Protein AF-A0A7X9HQD5-F1 (afdb_monomer)

Nearest PDB structures (foldseek):
  5nwt-assembly1_M  TM=5.801E-01  e=4.445E-01  Klebsiella pneumoniae subsp. rhinoscleromatis SB3432
  8f1j-assembly1_M  TM=5.652E-01  e=6.454E-01  Escherichia coli
  2k9m-a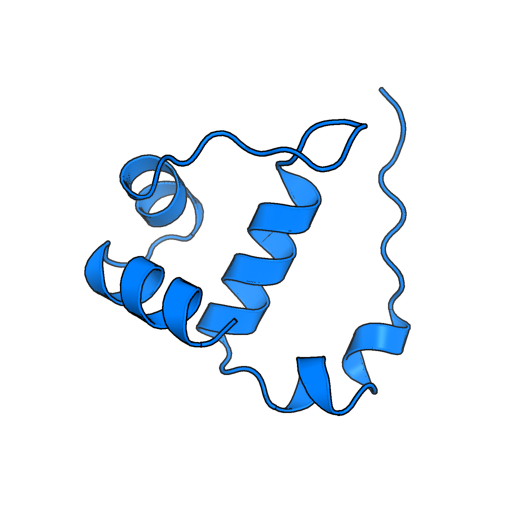ssembly1_A  TM=6.003E-01  e=2.238E+00  Aquifex aeolicus
  7y8r-assembly1_N  TM=5.030E-01  e=5.021E+00  Homo sapiens
  1xds-assembly1_A  TM=4.142E-01  e=8.256E+00  Streptomyces purpurascens

Radius of gyration: 12.29 Å; Cα contacts (8 Å, |Δi|>4): 41; chains: 1; bounding box: 27×27×25 Å

pLDDT: mean 92.01, std 5.65, range [55.5, 95.75]

Solvent-accessible surface area (backbone atoms only — not comparable to full-atom values): 4140 Å² total; per-residue (Å²): 136,83,84,85,83,78,75,72,67,48,69,75,36,67,77,56,56,72,44,52,74,64,31,48,51,49,51,53,50,52,68,70,67,29,50,98,89,66,53,63,85,92,48,63,69,57,51,16,61,77,73,71,49,55,56,69,56,50,57,52,27,64,74,73,105

Foldseek 3Di:
DDDQDDDPCCCVDPLLVPADPLLNVLVVVQSVQADPVSDDDDDLPVSCVVSVHDSVSSVVSVVSD

Mean predicted aligned error: 3.44 Å

Secondary str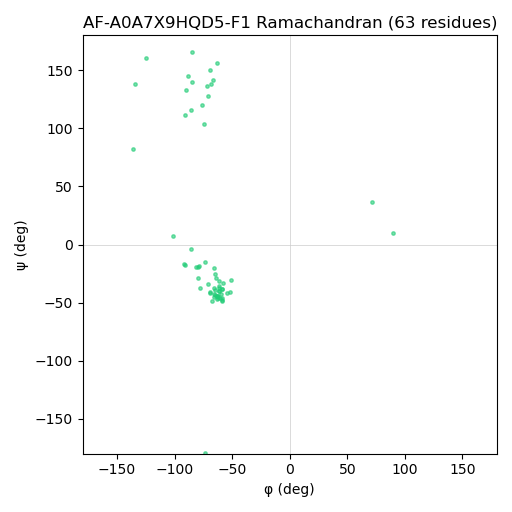ucture (DSSP, 8-sta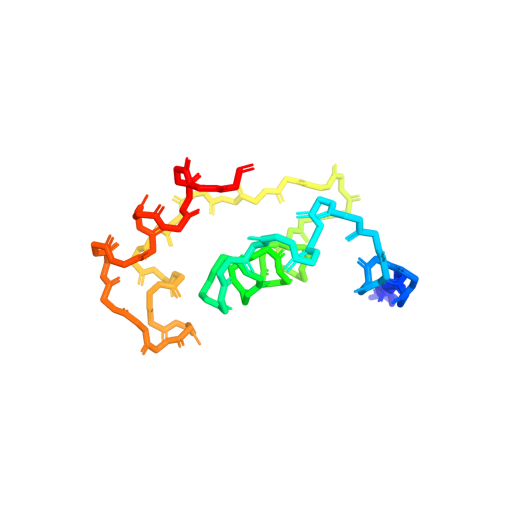te):
-------SGGGTSHHHHTS-HHHHHHHHHHHHHS-TTS-----HHHHHHHHT--HHHHHHHHHH-

Sequence (65 aa):
MAYRFTNTDKWADSWFANLKPIEKLLFIYLYENCDIAGFIEINLKRWAVDIGAELKTIEGALKGL

Structure (mmCIF, N/CA/C/O backbone):
data_AF-A0A7X9HQD5-F1
#
_entry.id   AF-A0A7X9HQD5-F1
#
loop_
_atom_site.group_PDB
_atom_site.id
_atom_site.type_symbol
_atom_site.label_atom_id
_atom_site.label_alt_id
_atom_site.label_comp_id
_atom_site.label_asym_id
_atom_site.label_entity_id
_atom_site.label_seq_id
_atom_site.pdbx_PDB_ins_code
_atom_site.Cartn_x
_atom_site.Cartn_y
_atom_site.Cartn_z
_atom_site.occupancy
_atom_site.B_iso_or_equiv
_atom_site.auth_seq_id
_atom_site.auth_comp_id
_atom_site.auth_asym_id
_atom_site.auth_atom_id
_atom_site.pdbx_PDB_model_num
ATOM 1 N N . MET A 1 1 ? 15.731 14.604 -9.322 1.00 55.50 1 MET A N 1
ATOM 2 C CA . MET A 1 1 ? 14.555 13.713 -9.250 1.00 55.50 1 MET A CA 1
ATOM 3 C C . MET A 1 1 ? 14.820 12.488 -10.103 1.00 55.50 1 MET A C 1
ATOM 5 O O . MET A 1 1 ? 15.023 12.650 -11.298 1.00 55.50 1 MET A O 1
ATOM 9 N N . ALA A 1 2 ? 14.861 11.298 -9.506 1.00 79.50 2 ALA A N 1
ATOM 10 C CA . ALA A 1 2 ? 14.808 10.054 -10.270 1.00 79.50 2 ALA A CA 1
ATOM 11 C C . ALA A 1 2 ? 13.337 9.701 -10.529 1.00 79.50 2 ALA A C 1
ATOM 13 O O . ALA A 1 2 ? 12.502 9.890 -9.643 1.00 79.50 2 ALA A O 1
ATOM 14 N N . TYR A 1 3 ? 13.017 9.216 -11.728 1.00 83.06 3 TYR A N 1
ATOM 15 C CA . TYR A 1 3 ? 11.699 8.645 -11.996 1.00 83.06 3 TYR A CA 1
ATOM 16 C C . TYR A 1 3 ? 11.585 7.293 -11.292 1.00 83.06 3 TYR A C 1
ATOM 18 O O . TYR A 1 3 ? 12.518 6.490 -11.321 1.00 83.06 3 TYR A O 1
ATOM 26 N N . ARG A 1 4 ? 10.440 7.047 -10.657 1.00 84.19 4 ARG A N 1
ATOM 27 C CA . ARG A 1 4 ? 10.150 5.777 -9.995 1.00 84.19 4 ARG A CA 1
ATOM 28 C C . ARG A 1 4 ? 9.461 4.858 -11.009 1.00 84.19 4 ARG A C 1
ATOM 30 O O . ARG A 1 4 ? 8.355 5.143 -11.456 1.00 84.19 4 ARG A O 1
ATOM 37 N N . PHE A 1 5 ? 10.142 3.791 -11.422 1.00 87.69 5 PHE A N 1
ATOM 38 C CA . PHE A 1 5 ? 9.619 2.843 -12.410 1.00 87.69 5 PHE A CA 1
ATOM 39 C C . PHE A 1 5 ? 8.764 1.781 -11.734 1.00 87.69 5 PHE A C 1
ATOM 41 O O . PHE A 1 5 ? 9.288 0.972 -10.971 1.00 87.69 5 PHE A O 1
ATOM 48 N N . THR A 1 6 ? 7.468 1.742 -12.042 1.00 89.19 6 THR A N 1
ATOM 49 C CA . THR A 1 6 ? 6.577 0.712 -11.503 1.00 89.19 6 THR A CA 1
ATOM 50 C C . THR A 1 6 ? 6.528 -0.501 -12.428 1.00 89.19 6 THR A C 1
ATOM 52 O O . THR A 1 6 ? 6.335 -0.355 -13.634 1.00 89.19 6 THR A O 1
ATOM 55 N N . ASN A 1 7 ? 6.658 -1.707 -11.872 1.00 90.50 7 ASN A N 1
ATOM 56 C CA . ASN A 1 7 ? 6.388 -2.923 -12.634 1.00 90.50 7 ASN A CA 1
ATOM 57 C C . ASN A 1 7 ? 4.867 -3.102 -12.769 1.00 90.50 7 ASN A C 1
ATOM 59 O O . ASN A 1 7 ? 4.163 -3.168 -11.758 1.00 90.50 7 ASN A O 1
ATOM 63 N N . THR A 1 8 ? 4.340 -3.141 -13.992 1.00 92.50 8 THR A N 1
ATOM 64 C CA . THR A 1 8 ? 2.911 -3.362 -14.261 1.00 92.50 8 THR A CA 1
ATOM 65 C C . THR A 1 8 ? 2.499 -4.826 -14.159 1.00 92.50 8 THR A C 1
ATOM 67 O O . THR A 1 8 ? 1.324 -5.093 -13.924 1.00 92.50 8 THR A O 1
ATOM 70 N N . ASP A 1 9 ? 3.438 -5.767 -14.230 1.00 94.75 9 ASP A N 1
ATOM 71 C CA . ASP A 1 9 ? 3.141 -7.202 -14.152 1.00 94.75 9 ASP A CA 1
ATOM 72 C C . ASP A 1 9 ? 2.595 -7.605 -12.778 1.00 94.75 9 ASP A C 1
ATOM 74 O O . ASP A 1 9 ? 1.846 -8.574 -12.675 1.00 94.75 9 ASP A O 1
ATOM 78 N N . LYS A 1 10 ? 2.842 -6.786 -11.740 1.00 93.12 10 LYS A N 1
ATOM 79 C CA . LYS A 1 10 ? 2.262 -6.970 -10.401 1.00 93.12 10 LYS A CA 1
ATOM 80 C C . LYS A 1 10 ? 0.745 -7.142 -10.431 1.00 93.12 10 LYS A C 1
ATOM 82 O O . LYS A 1 10 ? 0.207 -7.838 -9.591 1.00 93.12 10 LYS A O 1
ATOM 87 N N . TRP A 1 11 ? 0.038 -6.541 -11.393 1.00 93.38 11 TRP A N 1
ATOM 88 C CA . TRP A 1 11 ? -1.418 -6.681 -11.507 1.00 93.38 11 TRP A CA 1
ATOM 89 C C . TRP A 1 11 ? -1.872 -8.113 -11.819 1.00 93.38 11 TRP A C 1
ATOM 91 O O . TRP A 1 11 ? -3.003 -8.465 -11.485 1.00 93.38 11 TRP A O 1
ATOM 101 N N . ALA A 1 12 ? -1.011 -8.920 -12.440 1.00 94.44 12 ALA A N 1
ATOM 102 C CA . ALA A 1 12 ? -1.262 -10.327 -12.733 1.00 94.44 12 ALA A CA 1
ATOM 103 C C . ALA A 1 12 ? -0.786 -11.265 -11.611 1.00 94.44 12 ALA A C 1
ATOM 105 O O . ALA A 1 12 ? -1.226 -12.414 -11.551 1.00 94.44 12 ALA A O 1
ATOM 106 N N . ASP A 1 13 ? 0.080 -10.790 -10.714 1.00 94.75 13 ASP A N 1
ATOM 107 C CA . ASP A 1 13 ? 0.566 -11.594 -9.602 1.00 94.75 13 ASP A CA 1
ATOM 108 C C . ASP A 1 13 ? -0.549 -11.884 -8.593 1.00 94.75 13 ASP A C 1
ATOM 110 O O . ASP A 1 13 ? -1.316 -11.003 -8.191 1.00 94.75 13 ASP A O 1
ATOM 114 N N . SER A 1 14 ? -0.591 -13.124 -8.105 1.00 94.31 14 SER A N 1
ATOM 115 C CA . SER A 1 14 ? -1.608 -13.583 -7.154 1.00 94.31 14 SER A CA 1
ATOM 116 C C . SER A 1 14 ? -1.629 -12.767 -5.859 1.00 94.31 14 SER A C 1
ATOM 118 O O . SER A 1 14 ? -2.707 -12.474 -5.343 1.00 94.31 14 SER A O 1
ATOM 120 N N . TRP A 1 15 ? -0.463 -12.355 -5.34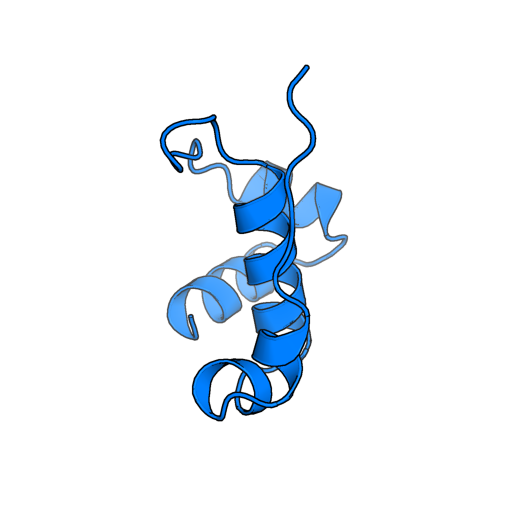9 1.00 93.31 15 TRP A N 1
ATOM 121 C CA . TRP A 1 15 ? -0.364 -11.571 -4.116 1.00 93.31 15 TRP A CA 1
ATOM 122 C C . TRP A 1 15 ? -1.069 -10.217 -4.254 1.00 93.31 15 TRP A C 1
ATOM 124 O O . TRP A 1 15 ? -1.866 -9.861 -3.392 1.00 93.31 15 TRP A O 1
ATOM 134 N N . PHE A 1 16 ? -0.851 -9.496 -5.358 1.00 94.25 16 PHE A N 1
ATOM 135 C CA . PHE A 1 16 ? -1.461 -8.187 -5.573 1.00 94.25 16 PHE A CA 1
ATOM 136 C C . PHE A 1 16 ? -2.915 -8.331 -6.010 1.00 94.25 16 PHE A C 1
ATOM 138 O O . PHE A 1 16 ? -3.763 -7.560 -5.574 1.00 94.25 16 PHE A O 1
ATOM 145 N N . ALA A 1 17 ? -3.240 -9.330 -6.836 1.00 92.81 17 ALA A N 1
ATOM 146 C CA . ALA A 1 17 ? -4.601 -9.582 -7.295 1.00 92.81 17 ALA A CA 1
ATOM 147 C C . ALA A 1 17 ? -5.568 -9.835 -6.125 1.00 92.81 17 ALA A C 1
ATOM 149 O O . ALA A 1 17 ? -6.686 -9.309 -6.149 1.00 92.81 17 ALA A O 1
ATOM 150 N N . ASN A 1 18 ? -5.112 -10.545 -5.088 1.00 94.44 18 ASN A N 1
ATOM 151 C CA . ASN A 1 18 ? -5.894 -10.890 -3.897 1.00 94.44 18 ASN A CA 1
ATOM 152 C C . ASN A 1 18 ? -6.133 -9.719 -2.927 1.00 94.44 18 ASN A C 1
ATOM 154 O O . ASN A 1 18 ? -7.019 -9.818 -2.078 1.00 94.44 18 ASN A O 1
ATOM 158 N N . LEU A 1 19 ? -5.393 -8.612 -3.053 1.00 94.81 19 LEU A N 1
ATOM 159 C CA . LEU A 1 19 ? -5.591 -7.431 -2.211 1.00 94.81 19 LEU A CA 1
ATOM 160 C C . LEU A 1 19 ? -6.949 -6.768 -2.492 1.00 94.81 19 LEU A C 1
ATOM 162 O O . LEU A 1 19 ? -7.390 -6.627 -3.646 1.00 94.81 19 LEU A O 1
ATOM 166 N N . LYS A 1 20 ? -7.597 -6.282 -1.433 1.00 95.19 20 LYS A N 1
ATOM 167 C CA . LYS A 1 20 ? -8.790 -5.436 -1.535 1.00 95.19 20 LYS A CA 1
ATOM 168 C C . LYS A 1 20 ? -8.442 -4.125 -2.2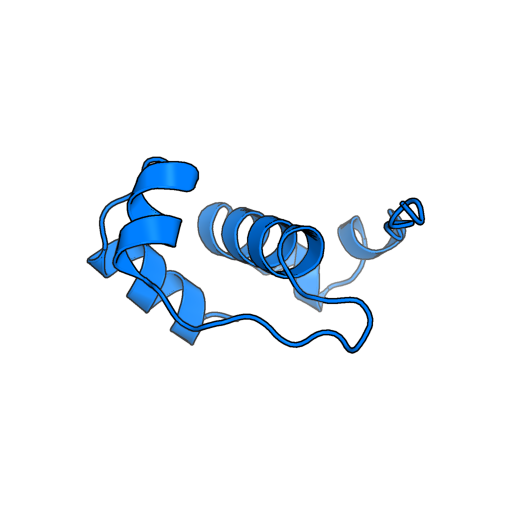48 1.00 95.19 20 LYS A C 1
ATOM 170 O O . LYS A 1 20 ? -7.296 -3.677 -2.194 1.00 95.19 20 LYS A O 1
ATOM 175 N N . PRO A 1 21 ? -9.422 -3.439 -2.861 1.00 94.75 21 PRO A N 1
ATOM 176 C CA . PRO A 1 21 ? -9.175 -2.171 -3.550 1.00 94.75 21 PRO A CA 1
ATOM 177 C C . PRO A 1 21 ? -8.425 -1.133 -2.702 1.00 94.75 21 PRO A C 1
ATOM 179 O O . PRO A 1 21 ? -7.503 -0.490 -3.197 1.00 94.75 21 PRO A O 1
ATOM 182 N N . ILE A 1 22 ? -8.767 -1.013 -1.415 1.00 95.75 22 ILE A N 1
ATOM 183 C CA . ILE A 1 22 ? -8.103 -0.069 -0.507 1.00 95.75 22 ILE A CA 1
ATOM 184 C C . ILE A 1 22 ? -6.671 -0.487 -0.146 1.00 95.75 22 ILE A C 1
ATOM 186 O O . ILE A 1 22 ? -5.803 0.367 -0.012 1.00 95.75 22 ILE A O 1
ATOM 190 N N . GLU A 1 23 ? -6.406 -1.789 -0.039 1.00 95.75 23 GLU A N 1
ATOM 191 C CA . GLU A 1 23 ? -5.068 -2.333 0.227 1.00 95.75 23 GLU A CA 1
ATOM 192 C C . GLU A 1 23 ? -4.158 -2.114 -0.990 1.00 95.75 23 GLU A C 1
ATOM 194 O O . GLU A 1 23 ? -3.028 -1.658 -0.839 1.00 95.75 23 GLU A O 1
ATOM 199 N N . LYS A 1 24 ? -4.677 -2.321 -2.210 1.00 95.44 24 LYS A N 1
ATOM 200 C CA . LYS A 1 24 ? -3.980 -1.991 -3.468 1.00 95.44 24 LYS A CA 1
ATOM 201 C C . LYS A 1 24 ? -3.620 -0.512 -3.541 1.00 95.44 24 LYS A C 1
ATOM 203 O O . LYS A 1 24 ? -2.487 -0.171 -3.872 1.00 95.44 24 LYS A O 1
ATOM 208 N N . LEU A 1 25 ? -4.583 0.357 -3.235 1.00 95.19 25 LEU A N 1
ATOM 209 C CA . LEU A 1 25 ? -4.385 1.802 -3.258 1.00 95.19 25 LEU A CA 1
ATOM 210 C C . LEU A 1 25 ? -3.344 2.238 -2.221 1.00 95.19 25 LEU A C 1
ATOM 212 O O . LEU A 1 25 ? -2.443 3.004 -2.554 1.00 95.19 25 LEU A O 1
ATOM 216 N N . LEU A 1 26 ? -3.420 1.698 -1.000 1.00 95.44 26 LEU A N 1
ATOM 217 C CA . LEU A 1 26 ? -2.438 1.960 0.048 1.00 95.44 26 LEU A CA 1
ATOM 218 C C . LEU A 1 26 ? -1.044 1.470 -0.362 1.00 95.44 26 LEU A C 1
ATOM 220 O O . LEU A 1 26 ? -0.084 2.217 -0.221 1.00 95.44 26 LEU A O 1
ATOM 224 N N . PHE A 1 27 ? -0.919 0.268 -0.929 1.00 94.44 27 PHE A N 1
ATOM 225 C CA . PHE A 1 27 ? 0.362 -0.254 -1.412 1.00 94.44 27 PHE A CA 1
ATOM 226 C C . PHE A 1 27 ? 0.998 0.653 -2.471 1.00 94.44 27 PHE A C 1
ATOM 228 O O . PHE A 1 27 ? 2.174 0.996 -2.360 1.00 94.44 27 PHE A O 1
ATOM 235 N N . ILE A 1 28 ? 0.221 1.066 -3.480 1.00 93.94 28 ILE A N 1
ATOM 236 C CA . ILE A 1 28 ? 0.695 1.984 -4.525 1.00 93.94 28 ILE A CA 1
ATOM 237 C C . ILE A 1 28 ? 1.128 3.308 -3.891 1.00 93.94 28 ILE A C 1
ATOM 239 O O . ILE A 1 28 ? 2.228 3.780 -4.166 1.00 93.94 28 ILE A O 1
ATOM 243 N N . TYR A 1 29 ? 0.319 3.859 -2.984 1.00 94.44 29 TYR A N 1
ATOM 244 C CA . TYR A 1 29 ? 0.638 5.101 -2.290 1.00 94.44 29 TYR A CA 1
ATOM 245 C C . TYR A 1 29 ? 1.950 5.006 -1.493 1.00 94.44 29 TYR A C 1
ATOM 247 O O . TYR A 1 29 ? 2.794 5.896 -1.601 1.00 94.44 29 TYR A O 1
ATOM 255 N N . LEU A 1 30 ? 2.158 3.929 -0.725 1.00 93.44 30 LEU A N 1
ATOM 256 C CA . LEU A 1 30 ? 3.386 3.708 0.049 1.00 93.44 30 LEU A CA 1
ATOM 257 C C . LEU A 1 30 ? 4.604 3.582 -0.867 1.00 93.44 30 LEU A C 1
ATOM 259 O O . LEU A 1 30 ? 5.645 4.185 -0.612 1.00 93.44 30 LEU A O 1
ATOM 263 N N . TYR A 1 31 ? 4.455 2.820 -1.949 1.00 89.69 31 TYR A N 1
ATOM 264 C CA . TYR A 1 31 ? 5.493 2.644 -2.951 1.00 89.69 31 TYR A CA 1
ATOM 265 C C . TYR A 1 31 ? 5.864 3.964 -3.633 1.00 89.69 31 TYR A C 1
ATOM 267 O O . TYR A 1 31 ? 7.034 4.176 -3.923 1.00 89.69 31 TYR A O 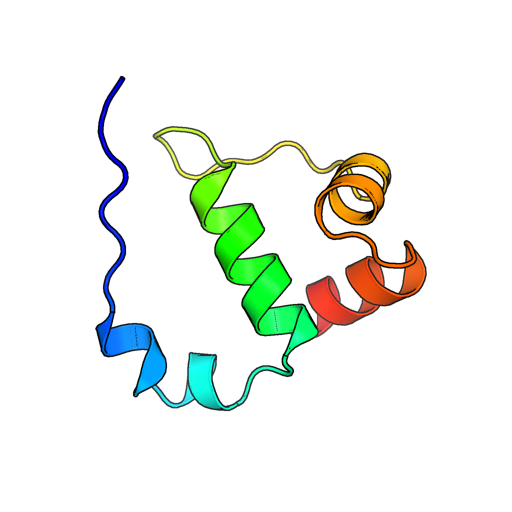1
ATOM 275 N N . GLU A 1 32 ? 4.915 4.859 -3.895 1.00 91.12 32 GLU A N 1
ATOM 276 C CA . GLU A 1 32 ? 5.192 6.140 -4.554 1.00 91.12 32 GLU A CA 1
ATOM 277 C C . GLU A 1 32 ? 5.757 7.200 -3.598 1.00 91.12 32 GLU A C 1
ATOM 279 O O . GLU A 1 32 ? 6.551 8.038 -4.028 1.00 91.12 32 GLU A O 1
ATOM 284 N N . ASN A 1 33 ? 5.414 7.134 -2.306 1.00 92.06 33 ASN A N 1
ATOM 285 C CA . ASN A 1 33 ? 5.773 8.139 -1.298 1.00 92.06 33 ASN A CA 1
ATOM 286 C C . ASN A 1 33 ? 6.947 7.754 -0.381 1.00 92.06 33 ASN A C 1
ATOM 288 O O . ASN A 1 33 ? 7.230 8.480 0.573 1.00 92.06 33 ASN A O 1
ATOM 292 N N . CYS A 1 34 ? 7.643 6.644 -0.637 1.00 91.88 34 CYS A N 1
ATOM 293 C CA . CYS A 1 34 ? 8.857 6.305 0.104 1.00 91.88 34 CYS A CA 1
ATOM 294 C C . CYS A 1 34 ? 10.114 6.987 -0.472 1.00 91.88 34 CYS A C 1
ATOM 296 O O . CYS A 1 34 ? 10.117 7.526 -1.585 1.00 91.88 34 CYS A O 1
ATOM 298 N N . ASP A 1 35 ? 11.201 6.983 0.294 1.00 90.44 35 ASP A N 1
ATOM 299 C CA . ASP A 1 35 ? 12.502 7.487 -0.139 1.00 90.44 35 ASP A CA 1
ATOM 300 C C . ASP A 1 35 ? 13.189 6.534 -1.143 1.00 90.44 35 ASP A C 1
ATOM 302 O O . ASP A 1 35 ? 12.642 5.499 -1.542 1.00 90.44 35 ASP A O 1
ATOM 306 N N . ILE A 1 36 ? 14.397 6.893 -1.592 1.00 88.25 36 ILE A N 1
ATOM 307 C CA . ILE A 1 36 ? 15.175 6.093 -2.557 1.00 88.25 36 ILE A CA 1
ATOM 308 C C . ILE A 1 36 ? 15.560 4.720 -1.979 1.00 88.25 36 ILE A C 1
ATOM 310 O O . ILE A 1 36 ? 15.701 3.761 -2.734 1.00 88.25 36 ILE A O 1
ATOM 314 N N . ALA A 1 37 ? 15.709 4.614 -0.657 1.00 89.00 37 ALA A N 1
ATOM 315 C CA . ALA A 1 37 ? 16.022 3.369 0.036 1.00 89.00 37 ALA A CA 1
ATOM 316 C C . ALA A 1 37 ? 14.769 2.528 0.361 1.00 89.00 37 ALA A C 1
ATOM 318 O O . ALA A 1 37 ? 14.898 1.401 0.832 1.00 89.00 37 ALA A O 1
ATOM 319 N N . GLY A 1 38 ? 13.568 3.038 0.066 1.00 88.50 38 GLY A N 1
ATOM 320 C CA . GLY A 1 38 ? 12.299 2.354 0.296 1.00 88.50 38 GLY A CA 1
ATOM 321 C C . GLY A 1 38 ? 11.679 2.609 1.671 1.00 88.50 38 GLY A C 1
ATOM 322 O O . GLY A 1 38 ? 10.693 1.958 2.009 1.00 88.50 38 GLY A O 1
ATOM 323 N N . PHE A 1 39 ? 12.202 3.549 2.460 1.00 91.88 39 PHE A N 1
ATOM 324 C CA . PHE A 1 39 ? 11.648 3.906 3.764 1.00 91.88 39 PHE A CA 1
ATOM 325 C C . PHE A 1 39 ? 10.581 4.990 3.650 1.00 91.88 39 PHE A C 1
ATOM 327 O O . PHE A 1 39 ? 10.671 5.908 2.836 1.00 91.88 39 PHE A O 1
ATOM 334 N N . ILE A 1 40 ? 9.563 4.900 4.500 1.00 93.19 40 ILE A N 1
ATOM 335 C CA . ILE A 1 40 ? 8.506 5.901 4.610 1.00 93.19 40 ILE A CA 1
ATOM 336 C C . ILE A 1 40 ? 8.235 6.203 6.081 1.00 93.19 40 ILE A C 1
ATOM 338 O O . ILE A 1 40 ? 8.205 5.304 6.921 1.00 93.19 40 ILE A O 1
ATOM 342 N N . GLU A 1 41 ? 8.041 7.481 6.397 1.00 92.69 41 GLU A N 1
ATOM 343 C CA . GLU A 1 41 ? 7.631 7.900 7.733 1.00 92.69 41 GLU A CA 1
ATOM 344 C C . GLU A 1 41 ? 6.173 7.493 7.981 1.00 92.69 41 GLU A C 1
ATOM 346 O O . GLU A 1 41 ? 5.277 7.798 7.188 1.00 92.69 41 GLU A O 1
ATOM 351 N N . ILE A 1 42 ? 5.927 6.801 9.095 1.00 92.06 42 ILE A N 1
ATOM 352 C CA . ILE A 1 42 ? 4.591 6.311 9.436 1.00 92.06 42 ILE A CA 1
ATOM 353 C C . ILE A 1 42 ? 3.738 7.485 9.916 1.00 92.06 42 ILE A C 1
ATOM 355 O O . ILE A 1 42 ? 3.848 7.935 11.056 1.00 92.06 42 ILE A O 1
ATOM 359 N N . ASN A 1 43 ? 2.838 7.950 9.051 1.00 94.00 43 ASN A N 1
ATOM 360 C CA . ASN A 1 43 ? 1.866 8.983 9.387 1.00 94.00 43 ASN A CA 1
ATOM 361 C C . ASN A 1 43 ? 0.477 8.624 8.844 1.00 94.00 43 ASN A C 1
ATOM 363 O O . ASN A 1 43 ? 0.037 9.115 7.806 1.00 94.00 43 ASN A O 1
ATOM 367 N N . LEU A 1 44 ? -0.237 7.783 9.598 1.00 93.31 44 LEU A N 1
ATOM 368 C CA . LEU A 1 44 ? -1.565 7.277 9.229 1.00 93.31 44 LEU A CA 1
ATOM 369 C C . LEU A 1 44 ? -2.591 8.393 8.989 1.00 93.31 44 LEU A C 1
ATOM 371 O O . LEU A 1 44 ? -3.462 8.255 8.135 1.00 93.31 44 LEU A O 1
ATOM 375 N N . LYS A 1 45 ? -2.483 9.514 9.717 1.00 94.44 45 LYS A N 1
ATOM 376 C CA . LYS A 1 45 ? -3.375 10.670 9.539 1.00 94.44 45 LYS A CA 1
ATOM 377 C C . LYS A 1 45 ? -3.176 11.316 8.176 1.00 94.44 45 LYS A C 1
ATOM 379 O O . LYS A 1 45 ? -4.156 11.620 7.506 1.00 94.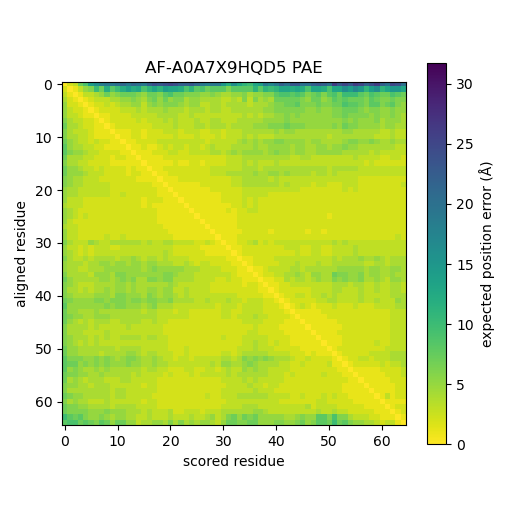44 45 LYS A O 1
ATOM 384 N N . ARG A 1 46 ? -1.921 11.507 7.765 1.00 94.50 46 ARG A N 1
ATOM 385 C CA . ARG A 1 46 ? -1.596 12.038 6.440 1.00 94.50 46 ARG A CA 1
ATOM 386 C C . ARG A 1 46 ? -2.077 11.094 5.343 1.00 94.50 46 ARG A C 1
ATOM 388 O O . ARG A 1 46 ? -2.745 11.541 4.423 1.00 94.50 46 ARG A O 1
ATOM 395 N N . TRP A 1 47 ? -1.803 9.799 5.477 1.00 95.06 47 TRP A N 1
ATOM 396 C CA . TRP A 1 47 ? -2.212 8.810 4.477 1.00 95.06 47 TRP A CA 1
ATOM 397 C C . TRP A 1 47 ? -3.733 8.758 4.321 1.00 95.06 47 TRP A C 1
ATOM 399 O O . TRP A 1 47 ? -4.229 8.698 3.204 1.00 95.06 47 TRP A O 1
ATOM 409 N N . ALA A 1 48 ? -4.476 8.851 5.426 1.00 95.38 48 ALA A N 1
ATOM 410 C CA . ALA A 1 48 ? -5.935 8.931 5.413 1.00 95.38 48 ALA A CA 1
ATOM 411 C C . ALA A 1 48 ? -6.449 10.151 4.626 1.00 95.38 48 ALA A C 1
ATOM 413 O O . ALA A 1 48 ? -7.373 10.017 3.825 1.00 95.38 48 ALA A O 1
ATOM 414 N N . VAL A 1 49 ? -5.824 11.320 4.804 1.00 95.75 49 VAL A N 1
ATOM 415 C CA . VAL A 1 49 ? -6.174 12.543 4.064 1.00 95.75 49 VAL A CA 1
ATOM 416 C C . VAL A 1 49 ? -5.830 12.415 2.580 1.00 95.75 49 VAL A C 1
ATOM 418 O O . VAL A 1 49 ? -6.688 12.685 1.745 1.00 95.75 49 VAL A O 1
ATOM 421 N N . ASP A 1 50 ? -4.619 11.965 2.251 1.00 94.69 50 ASP A N 1
ATOM 422 C CA . ASP A 1 50 ? -4.145 11.872 0.865 1.00 94.69 50 ASP A CA 1
ATOM 423 C C . ASP A 1 50 ? -4.937 10.830 0.052 1.00 94.69 50 ASP A C 1
ATOM 425 O O . ASP A 1 50 ? -5.234 11.044 -1.121 1.00 94.69 50 ASP A O 1
ATOM 429 N N . ILE A 1 51 ? -5.309 9.710 0.681 1.00 94.62 51 ILE A N 1
ATOM 430 C CA . ILE A 1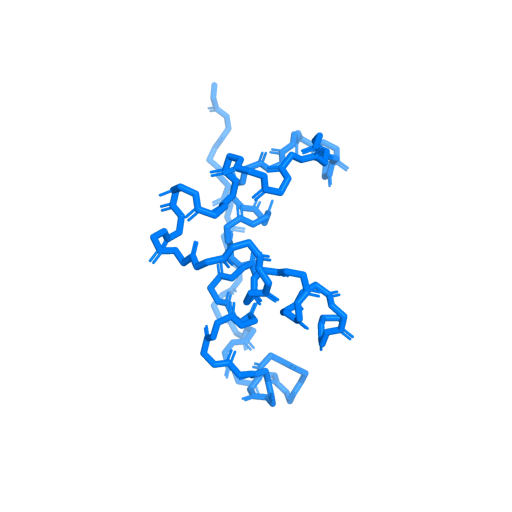 51 ? -6.097 8.630 0.065 1.00 94.62 51 ILE A CA 1
ATOM 431 C C . ILE A 1 51 ? -7.602 8.956 0.065 1.00 94.62 51 ILE A C 1
ATOM 433 O O . ILE A 1 51 ? -8.362 8.373 -0.707 1.00 94.62 51 ILE A O 1
ATOM 437 N N . GLY A 1 52 ? -8.050 9.885 0.914 1.00 95.06 52 GLY A N 1
ATOM 438 C CA . GLY A 1 52 ? -9.468 10.211 1.076 1.00 95.06 52 GLY A CA 1
ATOM 439 C C . GLY A 1 52 ? -10.260 9.108 1.786 1.00 95.06 52 GLY A C 1
ATOM 440 O O . GLY A 1 52 ? -11.408 8.843 1.434 1.00 95.06 52 GLY A O 1
ATOM 441 N N . ALA A 1 53 ? -9.651 8.445 2.772 1.00 93.75 53 ALA A N 1
ATOM 442 C CA . ALA A 1 53 ? -10.256 7.356 3.538 1.00 93.75 53 ALA A CA 1
ATOM 443 C C . ALA A 1 53 ? -10.214 7.630 5.048 1.00 93.75 53 ALA A C 1
ATOM 445 O O . ALA A 1 53 ? -9.423 8.432 5.537 1.00 93.75 53 ALA A O 1
ATOM 446 N N . GLU A 1 54 ? -11.054 6.938 5.819 1.00 94.94 54 GLU A N 1
ATOM 447 C CA . GLU A 1 54 ? -10.994 7.019 7.280 1.00 94.94 54 GLU A CA 1
ATOM 448 C C . GLU A 1 54 ? -9.726 6.356 7.834 1.00 94.94 54 GLU A C 1
ATOM 450 O O . GLU A 1 54 ? -9.243 5.349 7.309 1.00 94.94 54 GLU A O 1
ATOM 455 N N . LEU A 1 55 ? -9.236 6.863 8.970 1.00 93.81 55 LEU A N 1
ATOM 456 C CA . LEU A 1 55 ? -8.047 6.332 9.645 1.00 93.81 55 LEU A CA 1
ATOM 457 C C . LEU A 1 55 ? -8.166 4.826 9.939 1.00 93.81 55 LEU A C 1
ATOM 459 O O . LEU A 1 55 ? -7.231 4.072 9.687 1.00 93.81 55 LEU A O 1
ATOM 463 N N . LYS A 1 56 ? -9.345 4.376 10.389 1.00 94.44 56 LYS A N 1
ATOM 464 C CA . LYS A 1 56 ? -9.630 2.956 10.656 1.00 94.44 56 LYS A CA 1
ATOM 465 C C . LYS A 1 56 ? -9.500 2.090 9.404 1.00 94.44 56 LYS A C 1
ATOM 467 O O . LYS A 1 56 ? -9.056 0.948 9.485 1.00 94.44 56 LYS A O 1
ATOM 472 N N . THR A 1 57 ? -9.887 2.625 8.248 1.00 93.81 57 THR A N 1
ATOM 473 C CA . THR A 1 57 ? -9.791 1.921 6.969 1.00 93.81 57 THR A CA 1
ATOM 474 C C . THR A 1 57 ? -8.332 1.754 6.559 1.00 93.81 57 THR A C 1
ATOM 476 O O . THR A 1 57 ? -7.949 0.669 6.129 1.00 93.81 57 THR A O 1
ATOM 479 N N . ILE A 1 58 ? -7.501 2.784 6.758 1.00 94.62 58 ILE A N 1
ATOM 480 C CA . ILE A 1 58 ? -6.054 2.708 6.506 1.00 94.62 58 ILE A CA 1
ATOM 481 C C . ILE A 1 58 ? -5.379 1.720 7.461 1.00 94.62 58 ILE A C 1
ATOM 483 O O . ILE A 1 58 ? -4.589 0.893 7.019 1.00 94.62 58 ILE A O 1
ATOM 487 N N . GLU A 1 59 ? -5.719 1.742 8.749 1.00 94.38 59 GLU A N 1
ATOM 488 C CA . GLU A 1 59 ? -5.208 0.771 9.728 1.00 94.38 59 GLU A CA 1
ATOM 489 C C . GLU A 1 59 ? -5.602 -0.670 9.383 1.00 94.38 59 GLU A C 1
ATOM 491 O O . GLU A 1 59 ? -4.801 -1.591 9.537 1.00 94.38 59 GLU A O 1
ATOM 496 N N . GLY A 1 60 ? -6.836 -0.875 8.914 1.00 94.50 60 GLY A N 1
ATOM 497 C CA . GLY A 1 60 ? -7.307 -2.173 8.440 1.00 94.50 60 GLY A CA 1
ATOM 498 C C . GLY A 1 60 ? -6.571 -2.631 7.183 1.00 94.50 60 GLY A C 1
ATOM 499 O O . GLY A 1 60 ? -6.167 -3.788 7.107 1.00 94.50 60 GLY A O 1
ATOM 500 N N . ALA A 1 61 ? -6.348 -1.720 6.234 1.00 93.88 61 ALA A N 1
ATOM 501 C CA . ALA A 1 61 ? -5.596 -1.998 5.016 1.00 93.88 61 ALA A CA 1
ATOM 502 C C . ALA A 1 61 ? -4.127 -2.333 5.316 1.00 93.88 61 ALA A C 1
ATOM 504 O O . ALA A 1 61 ? -3.590 -3.269 4.739 1.00 93.88 61 ALA A O 1
ATOM 505 N N . LEU A 1 62 ? -3.501 -1.643 6.275 1.00 92.56 62 LEU A N 1
ATOM 506 C CA . LEU A 1 62 ? -2.124 -1.913 6.696 1.00 92.56 62 LEU A CA 1
ATOM 507 C C . LEU A 1 62 ? -1.944 -3.323 7.274 1.00 92.56 62 LEU A C 1
ATOM 509 O O . LEU A 1 62 ? -0.875 -3.899 7.153 1.00 92.56 62 LEU A O 1
ATOM 513 N N . LYS A 1 63 ? -2.980 -3.867 7.923 1.00 92.25 63 LYS A N 1
ATOM 514 C CA . LYS A 1 63 ? -2.978 -5.237 8.463 1.00 92.25 63 LYS A CA 1
ATOM 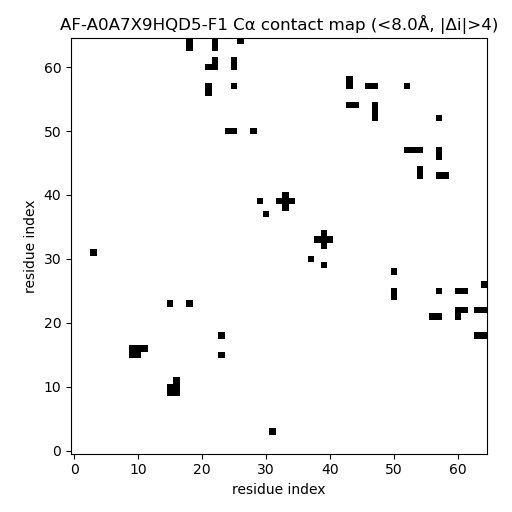515 C C . LYS A 1 63 ? -3.246 -6.307 7.402 1.00 92.25 63 LYS A C 1
ATOM 517 O O . LYS A 1 63 ? -3.033 -7.481 7.684 1.00 92.25 63 LYS A O 1
ATOM 522 N N . GLY A 1 64 ? -3.819 -5.917 6.263 1.00 85.81 64 GLY A N 1
ATOM 523 C CA . GLY A 1 64 ? -4.121 -6.809 5.142 1.00 85.81 64 GLY A CA 1
ATOM 524 C C . GLY A 1 64 ? -3.002 -6.896 4.102 1.00 85.81 64 GLY A C 1
ATOM 525 O O . GLY A 1 64 ? -3.018 -7.828 3.301 1.00 85.81 64 GLY A O 1
ATOM 526 N N . LEU A 1 65 ? -2.071 -5.935 4.121 1.00 84.06 65 LEU A N 1
ATOM 527 C CA . LEU A 1 65 ? -0.805 -5.960 3.383 1.00 84.06 65 LEU A CA 1
ATOM 528 C C . LEU A 1 65 ? 0.203 -6.891 4.061 1.00 84.06 65 LEU A C 1
ATOM 530 O O . LEU A 1 65 ? 0.914 -7.593 3.310 1.00 84.06 65 LEU A O 1
#